Protein AF-A0A179ULA0-F1 (afdb_monomer_lite)

Foldseek 3Di:
DDDDDDPDDPCLDDPDDPVVVQVVVCVVVVFHWPDDPPDDWDDDPQKTWDWTATPVGDIDIDMDGHNPPPDPPPPPPDD

Secondary structure (DSSP, 8-state):
---PPP---TTTT----HHHHHHHHHHHHTS-B---TTPPPEEETTEEEEEEEBTTS-EEEEEEE-GGGS---------

Radius of gyration: 18.28 Å; chains: 1; bounding box: 38×36×53 Å

Structure (mmCIF, N/CA/C/O backbone):
data_AF-A0A179ULA0-F1
#
_entry.id   AF-A0A179ULA0-F1
#
loop_
_atom_site.group_PDB
_atom_site.id
_atom_site.type_symbol
_atom_site.label_atom_id
_atom_site.label_alt_id
_atom_site.label_comp_id
_atom_site.label_asym_id
_atom_site.label_entity_id
_atom_site.label_seq_id
_atom_site.pdbx_PDB_ins_code
_atom_site.Cartn_x
_atom_site.Cartn_y
_atom_site.Cartn_z
_atom_site.occupancy
_atom_site.B_iso_or_equiv
_atom_site.auth_seq_id
_atom_site.auth_comp_id
_atom_site.auth_asym_id
_atom_site.auth_atom_id
_atom_site.pdbx_PDB_model_num
ATOM 1 N N . MET A 1 1 ? 14.397 -23.817 -37.558 1.00 41.97 1 MET A N 1
ATOM 2 C CA . MET A 1 1 ? 14.212 -24.034 -36.105 1.00 41.97 1 MET A CA 1
ATOM 3 C C . MET A 1 1 ? 13.145 -23.076 -35.595 1.00 41.97 1 MET A C 1
ATOM 5 O O . MET A 1 1 ? 13.324 -21.871 -35.712 1.00 41.97 1 MET A O 1
ATOM 9 N N . SER A 1 2 ? 12.016 -23.597 -35.112 1.00 47.66 2 SER A N 1
ATOM 10 C CA . SER A 1 2 ? 10.901 -22.793 -34.594 1.00 47.66 2 SER A CA 1
ATOM 11 C C . SER A 1 2 ? 11.315 -22.084 -33.299 1.00 47.66 2 SER A C 1
ATOM 13 O O . SER A 1 2 ? 11.549 -22.736 -32.279 1.00 47.66 2 SER A O 1
ATOM 15 N N . ARG A 1 3 ? 11.438 -20.750 -33.323 1.00 56.38 3 ARG A N 1
ATOM 16 C CA . ARG A 1 3 ? 11.513 -19.955 -32.089 1.00 56.38 3 ARG A CA 1
ATOM 17 C C . ARG A 1 3 ? 10.112 -19.933 -31.488 1.00 56.38 3 ARG A C 1
ATOM 19 O O . ARG A 1 3 ? 9.252 -19.199 -31.965 1.00 56.38 3 ARG A O 1
ATOM 26 N N . LYS A 1 4 ? 9.882 -20.728 -30.439 1.00 56.22 4 LYS A N 1
ATOM 27 C CA . LYS A 1 4 ? 8.697 -20.575 -29.583 1.00 56.22 4 LYS A CA 1
ATOM 28 C C . LYS A 1 4 ? 8.616 -19.110 -29.138 1.00 56.22 4 LYS A C 1
ATOM 30 O O . LYS A 1 4 ? 9.547 -18.614 -28.504 1.00 56.22 4 LYS A O 1
ATOM 35 N N . GLN A 1 5 ? 7.523 -18.428 -29.485 1.00 58.50 5 GLN A N 1
ATOM 36 C CA . GLN A 1 5 ? 7.185 -17.106 -28.955 1.00 58.50 5 GLN A CA 1
ATOM 37 C C . GLN A 1 5 ? 7.304 -17.142 -27.426 1.00 58.50 5 GLN A C 1
ATOM 39 O O . GLN A 1 5 ? 6.606 -17.911 -26.762 1.00 58.50 5 GLN A O 1
ATOM 44 N N . ARG A 1 6 ? 8.184 -16.316 -26.848 1.00 58.78 6 ARG A N 1
ATOM 45 C CA . ARG A 1 6 ? 8.102 -16.015 -25.415 1.00 58.78 6 ARG A CA 1
ATOM 46 C C . ARG A 1 6 ? 6.775 -15.285 -25.206 1.00 58.78 6 ARG A C 1
ATOM 48 O O . ARG A 1 6 ? 6.578 -14.226 -25.794 1.00 58.78 6 ARG A O 1
ATOM 55 N N . LYS A 1 7 ? 5.863 -15.854 -24.410 1.00 53.28 7 LYS A N 1
ATOM 56 C CA . LYS A 1 7 ? 4.647 -15.153 -23.975 1.00 53.28 7 LYS A CA 1
ATOM 57 C C . LYS A 1 7 ? 5.076 -13.850 -23.296 1.00 53.28 7 LYS A C 1
ATOM 59 O O . LYS A 1 7 ? 5.764 -13.898 -22.277 1.00 53.28 7 LYS A O 1
ATOM 64 N N . ALA A 1 8 ? 4.712 -12.711 -23.883 1.00 58.31 8 ALA A N 1
ATOM 65 C CA . ALA A 1 8 ? 4.884 -11.413 -23.248 1.00 58.31 8 ALA A CA 1
ATOM 66 C C . ALA A 1 8 ? 4.119 -11.425 -21.918 1.00 58.31 8 ALA A C 1
ATOM 68 O O . ALA A 1 8 ? 2.972 -11.872 -21.857 1.00 58.31 8 ALA A O 1
ATOM 69 N N . ASN A 1 9 ? 4.790 -11.024 -20.841 1.00 47.56 9 ASN A N 1
ATOM 70 C CA . ASN A 1 9 ? 4.224 -11.090 -19.503 1.00 47.56 9 ASN A CA 1
ATOM 71 C C . ASN A 1 9 ? 3.136 -10.013 -19.364 1.00 47.56 9 ASN A C 1
ATOM 73 O O . ASN A 1 9 ? 3.381 -8.830 -19.582 1.00 47.56 9 ASN A O 1
ATOM 77 N N . ILE A 1 10 ? 1.929 -10.457 -19.033 1.00 47.66 10 ILE A N 1
ATOM 78 C CA . ILE A 1 10 ? 0.641 -9.755 -19.155 1.00 47.66 10 ILE A CA 1
ATOM 79 C C . ILE A 1 10 ? 0.499 -8.471 -18.319 1.00 47.66 10 ILE A C 1
ATOM 81 O O . ILE A 1 10 ? -0.438 -7.710 -18.527 1.00 47.66 10 ILE A O 1
ATOM 85 N N . PHE A 1 11 ? 1.437 -8.188 -17.416 1.00 47.03 11 PHE A N 1
ATOM 86 C CA . PHE A 1 11 ? 1.450 -6.980 -16.581 1.00 47.03 11 PHE A CA 1
ATOM 87 C C . PHE A 1 11 ? 2.264 -5.820 -17.173 1.00 47.03 11 PHE A C 1
ATOM 89 O O . PHE A 1 11 ? 2.465 -4.807 -16.510 1.00 47.03 11 PHE A O 1
ATOM 96 N N . PHE A 1 12 ? 2.718 -5.940 -18.423 1.00 45.47 12 PHE A N 1
ATOM 97 C CA . PHE A 1 12 ? 3.524 -4.918 -19.104 1.00 45.47 12 PHE A CA 1
ATOM 98 C C . PHE A 1 12 ? 2.793 -3.568 -19.296 1.00 45.47 12 PHE A C 1
ATOM 100 O O . PHE A 1 12 ? 3.441 -2.553 -19.533 1.00 45.47 12 PHE A O 1
ATOM 107 N N . TYR A 1 13 ? 1.461 -3.546 -19.143 1.00 47.75 13 TYR A N 1
ATOM 108 C CA . TYR A 1 13 ? 0.589 -2.398 -19.434 1.00 47.75 13 TYR A CA 1
ATOM 109 C C . TYR A 1 13 ? -0.299 -1.937 -18.274 1.00 47.75 13 TYR A C 1
ATOM 111 O O . TYR A 1 13 ? -1.234 -1.178 -18.515 1.00 47.75 13 TYR A O 1
ATOM 119 N N . ALA A 1 14 ? -0.101 -2.409 -17.041 1.00 53.03 14 ALA A N 1
ATOM 120 C CA . ALA A 1 14 ? -1.046 -2.083 -15.974 1.00 53.03 14 ALA A CA 1
ATOM 121 C C . ALA A 1 14 ? -0.956 -0.590 -15.596 1.00 53.03 14 ALA A C 1
ATOM 123 O O . ALA A 1 14 ? -0.151 -0.192 -14.755 1.00 53.03 14 ALA A O 1
ATOM 124 N N . ALA A 1 15 ? -1.792 0.233 -16.235 1.00 61.28 15 ALA A N 1
ATOM 125 C CA . ALA A 1 15 ? -2.153 1.555 -15.760 1.00 61.28 15 ALA A CA 1
ATOM 126 C C . ALA A 1 15 ? -2.759 1.375 -14.367 1.00 61.28 15 ALA A C 1
ATOM 128 O O . ALA A 1 15 ? -3.779 0.708 -14.190 1.00 61.28 15 ALA A O 1
ATOM 129 N N . PHE A 1 16 ? -2.062 1.886 -13.363 1.00 73.00 16 PHE A N 1
ATOM 130 C CA . PHE A 1 16 ? -2.423 1.661 -11.979 1.00 73.00 16 PHE A CA 1
ATOM 131 C C . PHE A 1 16 ? -3.503 2.661 -11.553 1.00 73.00 16 PHE A C 1
ATOM 133 O O . PHE A 1 16 ? -3.223 3.848 -11.393 1.00 73.00 16 PHE A O 1
ATOM 140 N N . ASN A 1 17 ? -4.739 2.186 -11.386 1.00 85.38 17 ASN A N 1
ATOM 141 C CA . ASN A 1 17 ? -5.835 2.996 -10.861 1.00 85.38 17 ASN A CA 1
ATOM 142 C C . ASN A 1 17 ? -5.846 2.923 -9.326 1.00 85.38 17 ASN A C 1
ATOM 144 O O . ASN A 1 17 ? -6.347 1.966 -8.736 1.00 85.38 17 ASN A O 1
ATOM 148 N N . LEU A 1 18 ? -5.268 3.943 -8.688 1.00 84.44 18 LEU A N 1
ATOM 149 C CA . LEU A 1 18 ? -5.169 4.020 -7.230 1.00 84.44 18 LEU A CA 1
ATOM 150 C C . LEU A 1 18 ? -6.546 4.112 -6.548 1.00 84.44 18 LEU A C 1
ATOM 152 O O . LEU A 1 18 ? -6.719 3.537 -5.478 1.00 84.44 18 LEU A O 1
ATOM 156 N N . ALA A 1 19 ? -7.522 4.789 -7.160 1.00 88.75 19 ALA A N 1
ATOM 157 C CA . ALA A 1 19 ? -8.850 4.971 -6.570 1.00 88.75 19 ALA A CA 1
ATOM 158 C C . ALA A 1 19 ? -9.604 3.637 -6.453 1.00 88.75 19 ALA A C 1
ATOM 160 O O . ALA A 1 19 ? -10.081 3.291 -5.375 1.00 88.75 19 ALA A O 1
ATOM 161 N N . GLU A 1 20 ? -9.614 2.846 -7.529 1.00 91.31 20 GLU A N 1
ATOM 162 C CA . GLU A 1 20 ? -10.227 1.507 -7.547 1.00 91.31 20 GLU A CA 1
ATOM 163 C C . GLU A 1 20 ? -9.555 0.556 -6.550 1.00 91.31 20 GLU A C 1
ATOM 165 O O . GLU A 1 20 ? -10.219 -0.246 -5.890 1.00 91.31 20 GLU A O 1
ATOM 170 N N . LEU A 1 21 ? -8.227 0.656 -6.401 1.00 90.31 21 LEU A N 1
ATOM 171 C CA . LEU A 1 21 ? -7.506 -0.139 -5.411 1.00 90.31 21 LEU A CA 1
ATOM 172 C C . LEU A 1 21 ? -7.930 0.226 -3.984 1.00 90.31 21 LEU A C 1
ATOM 174 O O . LEU A 1 21 ? -8.150 -0.672 -3.172 1.00 90.31 21 LEU A O 1
ATOM 178 N N . ILE A 1 22 ? -8.027 1.521 -3.680 1.00 92.31 22 ILE A N 1
ATOM 179 C CA . ILE A 1 22 ? -8.452 2.012 -2.367 1.00 92.31 22 ILE A CA 1
ATOM 180 C C . ILE A 1 22 ? -9.875 1.534 -2.064 1.00 92.31 22 ILE A C 1
ATOM 182 O O . ILE A 1 22 ? -10.098 0.945 -1.006 1.00 92.31 22 ILE A O 1
ATOM 186 N N . GLU A 1 23 ? -10.811 1.689 -3.004 1.00 94.44 23 GLU A N 1
ATOM 187 C CA . GLU A 1 23 ? -12.193 1.236 -2.827 1.00 94.44 23 GLU A CA 1
ATOM 188 C C . GLU A 1 23 ? -12.262 -0.278 -2.578 1.00 94.44 23 GLU A C 1
ATOM 190 O O . GLU A 1 23 ? -12.931 -0.742 -1.649 1.00 94.44 23 GLU A O 1
ATOM 195 N N . LEU A 1 24 ? -11.534 -1.069 -3.373 1.00 95.06 24 LEU A N 1
ATOM 196 C CA . LEU A 1 24 ? -11.463 -2.515 -3.189 1.00 95.06 24 LEU A CA 1
ATOM 197 C C . LEU A 1 24 ? -10.875 -2.881 -1.821 1.00 95.06 24 LEU A C 1
ATOM 199 O O . LEU A 1 24 ? -11.424 -3.737 -1.129 1.00 95.06 24 LEU A O 1
ATOM 203 N N . ALA A 1 25 ? -9.782 -2.237 -1.416 1.00 94.94 25 ALA A N 1
ATOM 204 C CA . ALA A 1 25 ? -9.119 -2.507 -0.146 1.00 94.94 25 ALA A CA 1
ATOM 205 C C . ALA A 1 25 ? -10.022 -2.171 1.051 1.00 94.94 25 ALA A C 1
ATOM 207 O O . ALA A 1 25 ? -10.120 -2.966 1.987 1.00 94.94 25 ALA A O 1
ATOM 208 N N . GLN A 1 26 ? -10.742 -1.047 0.993 1.00 96.25 26 GLN A N 1
ATOM 209 C CA . GLN A 1 26 ? -11.725 -0.671 2.009 1.00 96.25 26 GLN A CA 1
ATOM 210 C C . GLN A 1 26 ? -12.857 -1.692 2.112 1.00 96.25 26 GLN A C 1
ATOM 212 O O . GLN A 1 26 ? -13.210 -2.089 3.220 1.00 96.25 26 GLN A O 1
ATOM 217 N N . ARG A 1 27 ? -13.394 -2.166 0.978 1.00 97.56 27 ARG A N 1
ATOM 218 C CA . ARG A 1 27 ? -14.448 -3.194 0.964 1.00 97.56 27 ARG A CA 1
ATOM 219 C C . ARG A 1 27 ? -13.966 -4.531 1.516 1.00 97.56 27 ARG A C 1
ATOM 221 O O . ARG A 1 27 ? -14.661 -5.135 2.324 1.00 97.56 27 ARG A O 1
ATOM 228 N N . LEU A 1 28 ? -12.781 -4.985 1.105 1.00 97.44 28 LEU A N 1
ATOM 229 C CA . LEU A 1 28 ? -12.210 -6.256 1.564 1.00 97.44 28 LEU A CA 1
ATOM 230 C C . LEU A 1 28 ? -11.920 -6.250 3.062 1.00 97.44 28 LEU A C 1
ATOM 232 O O . LEU A 1 28 ? -12.080 -7.269 3.728 1.00 97.44 28 LEU A O 1
ATOM 236 N N . ARG A 1 29 ? -11.469 -5.110 3.582 1.00 95.50 29 ARG A N 1
ATOM 237 C CA . ARG A 1 29 ? -11.077 -4.983 4.981 1.00 95.50 29 ARG A CA 1
ATOM 238 C C . ARG A 1 29 ? -12.214 -4.532 5.890 1.00 95.50 29 ARG A C 1
ATOM 240 O O . ARG A 1 29 ? -12.122 -4.712 7.099 1.00 95.50 29 ARG A O 1
ATOM 247 N N . ASN A 1 30 ? -13.260 -3.951 5.311 1.00 97.38 30 ASN A N 1
ATOM 248 C CA . ASN A 1 30 ? -14.329 -3.255 6.016 1.00 97.38 30 ASN A CA 1
ATOM 249 C C . ASN A 1 30 ? -13.797 -2.152 6.960 1.00 97.38 30 ASN A C 1
ATOM 251 O O . ASN A 1 30 ? -14.291 -1.970 8.070 1.00 97.38 30 ASN A O 1
ATOM 255 N N . VAL A 1 31 ? -12.749 -1.440 6.526 1.00 97.38 31 VAL A N 1
ATOM 256 C CA . VAL A 1 31 ? -12.085 -0.353 7.268 1.00 97.38 31 VAL A CA 1
ATOM 257 C C . VAL A 1 31 ? -11.720 0.770 6.297 1.00 97.38 31 VAL A C 1
ATOM 259 O O . VAL A 1 31 ? -11.262 0.512 5.185 1.00 97.38 31 VAL A O 1
ATOM 262 N N . THR A 1 32 ? -11.893 2.023 6.717 1.00 96.62 32 THR A N 1
ATOM 263 C CA . THR A 1 32 ? -11.557 3.211 5.917 1.00 96.62 32 THR A CA 1
ATOM 264 C C . THR A 1 32 ? -10.046 3.355 5.700 1.00 96.62 32 THR A C 1
ATOM 266 O O . THR A 1 32 ? -9.262 3.227 6.643 1.00 96.62 32 THR A O 1
ATOM 269 N N . CYS A 1 33 ? -9.634 3.656 4.464 1.00 94.25 33 CYS A N 1
ATOM 270 C CA . CYS A 1 33 ? -8.255 4.031 4.133 1.00 94.25 33 CYS A CA 1
ATOM 271 C C . CYS A 1 33 ? -8.030 5.499 4.522 1.00 94.25 33 CYS A C 1
ATOM 273 O O . CYS A 1 33 ? -8.846 6.363 4.212 1.00 94.25 33 CYS A O 1
ATOM 275 N N . SER A 1 34 ? -6.928 5.765 5.218 1.00 94.69 34 SER A N 1
ATOM 276 C CA . SER A 1 34 ? -6.447 7.097 5.612 1.00 94.69 34 SER A CA 1
ATOM 277 C C . SER A 1 34 ? -5.272 7.562 4.743 1.00 94.69 34 SER A C 1
ATOM 279 O O . SER A 1 34 ? -4.538 8.480 5.102 1.00 94.69 34 SER A O 1
ATOM 281 N N . CYS A 1 35 ? -5.069 6.892 3.611 1.00 86.50 35 CYS A N 1
ATOM 282 C CA . CYS A 1 35 ? -3.931 7.057 2.728 1.00 86.50 35 CYS A CA 1
ATOM 283 C C . CYS A 1 35 ? -3.949 8.432 2.032 1.00 86.50 35 CYS A C 1
ATOM 285 O O . CYS A 1 35 ? -4.970 8.829 1.472 1.00 86.50 35 CYS A O 1
ATOM 287 N N . ASP A 1 36 ? -2.806 9.123 1.983 1.00 84.00 36 ASP A N 1
ATOM 288 C CA . ASP A 1 36 ? -2.633 10.300 1.123 1.00 84.00 36 ASP A CA 1
ATOM 289 C C . ASP A 1 36 ? -2.489 9.852 -0.339 1.00 84.00 36 ASP A C 1
ATOM 291 O O . ASP A 1 36 ? -1.479 9.264 -0.730 1.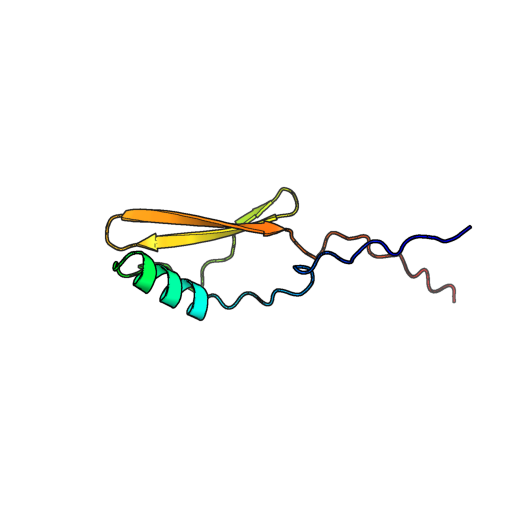00 84.00 36 ASP A O 1
ATOM 295 N N . SER A 1 37 ? -3.498 10.129 -1.170 1.00 80.81 37 SER A N 1
ATOM 296 C CA . SER A 1 37 ? -3.499 9.744 -2.587 1.00 80.81 37 SER A CA 1
ATOM 297 C C . SER A 1 37 ? -2.479 10.508 -3.434 1.00 80.81 37 SER A C 1
ATOM 299 O O . SER A 1 37 ? -2.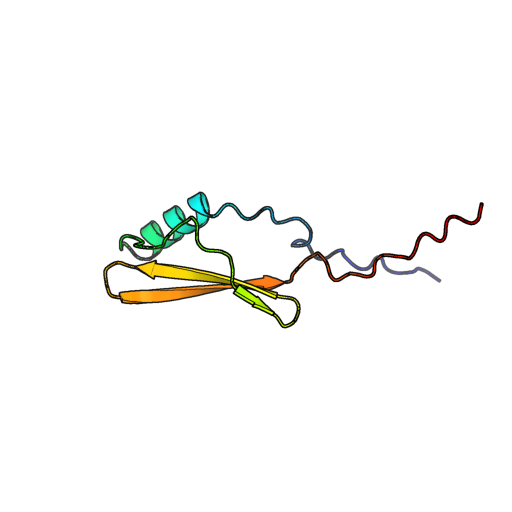244 10.138 -4.583 1.00 80.81 37 SER A O 1
ATOM 301 N N . THR A 1 38 ? -1.896 11.585 -2.902 1.00 82.25 38 THR A N 1
ATOM 302 C CA . THR A 1 38 ? -0.867 12.382 -3.581 1.00 82.25 38 THR A CA 1
ATOM 303 C C . THR A 1 38 ? 0.550 11.872 -3.319 1.00 82.25 38 THR A C 1
ATOM 305 O O . THR A 1 38 ? 1.498 12.330 -3.967 1.00 82.25 38 THR A O 1
ATOM 308 N N . GLN A 1 39 ? 0.708 10.893 -2.418 1.00 77.00 39 GLN A N 1
ATOM 309 C CA . GLN A 1 39 ? 2.011 10.330 -2.091 1.00 77.00 39 GLN A CA 1
ATOM 310 C C . GLN A 1 39 ? 2.688 9.738 -3.332 1.00 77.00 39 GLN A C 1
ATOM 312 O O . GLN A 1 39 ? 2.077 9.043 -4.152 1.00 77.00 39 GLN A O 1
ATOM 317 N N . LYS A 1 40 ? 3.995 9.973 -3.459 1.00 82.06 40 LYS A N 1
ATOM 318 C CA . LYS A 1 40 ? 4.779 9.321 -4.508 1.00 82.06 40 LYS A CA 1
ATOM 319 C C . LYS A 1 40 ? 5.012 7.857 -4.132 1.00 82.06 40 LYS A C 1
ATOM 321 O O . LYS A 1 40 ? 5.437 7.596 -3.007 1.00 82.06 40 LYS A O 1
ATOM 326 N N . PRO A 1 41 ? 4.819 6.910 -5.066 1.00 86.00 41 PRO A N 1
ATOM 327 C CA . PRO A 1 41 ? 5.205 5.528 -4.842 1.00 86.00 41 PRO A CA 1
ATOM 328 C C . PRO A 1 41 ? 6.684 5.421 -4.464 1.00 86.00 41 PRO A C 1
ATOM 330 O O . PRO A 1 41 ? 7.542 6.090 -5.053 1.00 86.00 41 PRO A O 1
ATOM 333 N N . PHE A 1 42 ? 6.994 4.521 -3.537 1.00 86.69 42 PHE A N 1
ATOM 334 C CA . PHE A 1 42 ? 8.367 4.094 -3.319 1.00 86.69 42 PHE A CA 1
ATOM 335 C C . PHE A 1 42 ? 8.905 3.476 -4.609 1.00 86.69 42 PHE A C 1
ATOM 337 O O . PHE A 1 42 ? 8.178 2.821 -5.360 1.00 86.69 42 PHE A O 1
ATOM 344 N N . SER A 1 43 ? 10.194 3.657 -4.872 1.00 82.62 43 SER A N 1
ATOM 345 C CA . SER A 1 43 ? 10.843 3.057 -6.034 1.00 82.62 43 SER A CA 1
ATOM 346 C C . SER A 1 43 ? 12.240 2.569 -5.678 1.00 82.62 43 SER A C 1
ATOM 348 O O . SER A 1 43 ? 12.940 3.187 -4.881 1.00 82.62 43 SER A O 1
ATOM 350 N N . GLY A 1 44 ? 12.637 1.438 -6.253 1.00 79.38 44 GLY A N 1
ATOM 351 C CA . GLY A 1 44 ? 13.927 0.806 -5.980 1.00 79.38 44 GLY A CA 1
ATOM 352 C C . GLY A 1 44 ? 13.957 -0.623 -6.507 1.00 79.38 44 GLY A C 1
ATOM 353 O O . GLY A 1 44 ? 12.908 -1.201 -6.777 1.00 79.38 44 GLY A O 1
ATOM 354 N N . SER A 1 45 ? 15.148 -1.193 -6.699 1.00 78.38 45 SER A N 1
ATOM 355 C CA . SER A 1 45 ? 15.332 -2.598 -7.115 1.00 78.38 45 SER A CA 1
ATOM 356 C C . SER A 1 45 ? 14.415 -3.040 -8.267 1.00 78.38 45 SER A C 1
ATOM 358 O O . SER A 1 45 ? 13.772 -4.082 -8.180 1.00 78.38 45 SER A O 1
ATOM 360 N N . PHE A 1 46 ? 14.300 -2.224 -9.323 1.00 79.25 46 PHE A N 1
ATOM 361 C CA . PHE A 1 46 ? 13.426 -2.468 -10.485 1.00 79.25 46 PHE A CA 1
ATOM 362 C C . PHE A 1 46 ? 11.925 -2.605 -10.179 1.00 79.25 46 PHE A C 1
ATOM 364 O O . PHE A 1 46 ? 11.173 -3.084 -11.020 1.00 79.25 46 PHE A O 1
ATOM 371 N N . ASN A 1 47 ? 11.463 -2.165 -9.010 1.00 82.69 47 ASN A N 1
ATOM 372 C CA . ASN A 1 47 ? 10.068 -2.210 -8.587 1.00 82.69 47 ASN A CA 1
ATOM 373 C C . ASN A 1 47 ? 9.591 -0.826 -8.127 1.00 82.69 47 ASN A C 1
ATOM 375 O O . ASN A 1 47 ? 10.385 0.058 -7.787 1.00 82.69 47 ASN A O 1
ATOM 379 N N . TRP A 1 48 ? 8.278 -0.637 -8.157 1.00 85.69 48 TRP A N 1
ATOM 380 C CA . TRP A 1 48 ? 7.588 0.424 -7.443 1.00 85.69 48 TRP A CA 1
ATOM 381 C C . TRP A 1 48 ? 6.700 -0.197 -6.364 1.00 85.69 48 TRP A C 1
ATOM 383 O O . TRP A 1 48 ? 6.317 -1.369 -6.453 1.00 85.69 48 TRP A O 1
ATOM 393 N N . ALA A 1 49 ? 6.410 0.577 -5.324 1.00 88.00 49 ALA A N 1
ATOM 394 C CA . ALA A 1 49 ? 5.526 0.156 -4.254 1.00 88.00 49 ALA A CA 1
ATOM 395 C C . ALA A 1 49 ? 4.658 1.306 -3.746 1.00 88.00 49 ALA A C 1
ATOM 397 O O . ALA A 1 49 ? 5.106 2.449 -3.702 1.00 88.00 49 ALA A O 1
ATOM 398 N N . VAL A 1 50 ? 3.437 0.992 -3.326 1.00 89.50 50 VAL A N 1
ATOM 399 C CA . VAL A 1 50 ? 2.552 1.920 -2.609 1.00 89.50 50 VAL A CA 1
ATOM 400 C C . VAL A 1 50 ? 2.094 1.282 -1.311 1.00 89.50 50 VAL A C 1
ATOM 402 O O . VAL A 1 50 ? 1.930 0.062 -1.236 1.00 89.50 50 VAL A O 1
ATOM 405 N N . VAL A 1 51 ? 1.889 2.116 -0.299 1.00 91.94 51 VAL A N 1
ATOM 406 C CA . VAL A 1 51 ? 1.341 1.701 0.990 1.00 91.94 51 VAL A CA 1
ATOM 407 C C . VAL A 1 51 ? -0.070 2.255 1.116 1.00 91.94 51 VAL A C 1
ATOM 409 O O . VAL A 1 51 ? -0.291 3.447 0.903 1.00 91.94 51 VAL A O 1
ATOM 412 N N . LEU A 1 52 ? -1.021 1.383 1.445 1.00 94.06 52 LEU A N 1
ATOM 413 C CA . LEU A 1 52 ? -2.337 1.787 1.920 1.00 94.06 52 LEU A CA 1
ATOM 414 C C . LEU A 1 52 ? -2.343 1.709 3.440 1.00 94.06 52 LEU A C 1
ATOM 416 O O . LEU A 1 52 ? -2.176 0.626 3.998 1.00 94.06 52 LEU A O 1
ATOM 420 N N . THR A 1 53 ? -2.557 2.843 4.090 1.00 95.44 53 THR A N 1
ATOM 421 C CA . THR A 1 53 ? -2.712 2.938 5.542 1.00 95.44 53 THR A CA 1
ATOM 422 C C . THR A 1 53 ? -4.189 3.079 5.868 1.00 95.44 53 THR A C 1
ATOM 424 O O . THR A 1 53 ? -4.941 3.751 5.163 1.00 95.44 53 THR A O 1
ATOM 427 N N . PHE A 1 54 ? -4.626 2.425 6.930 1.00 96.50 54 PHE A N 1
ATOM 428 C CA . PHE A 1 54 ? -6.012 2.458 7.369 1.00 96.50 54 PHE A CA 1
ATOM 429 C C . PHE A 1 54 ? -6.139 3.161 8.717 1.00 96.50 54 PHE A C 1
ATOM 431 O O . PHE A 1 54 ? -5.172 3.289 9.468 1.00 96.50 54 PHE A O 1
ATOM 438 N N . VAL A 1 55 ? -7.354 3.600 9.045 1.00 97.25 55 VAL A N 1
ATOM 439 C CA . VAL A 1 55 ? -7.631 4.367 10.276 1.00 97.25 55 VAL A CA 1
ATOM 440 C C . VAL A 1 55 ? -7.343 3.603 11.573 1.00 97.25 55 VAL A C 1
ATOM 442 O O . VAL A 1 55 ? -7.168 4.219 12.617 1.00 97.25 55 VAL A O 1
ATOM 445 N N . ASP A 1 56 ? -7.271 2.274 11.516 1.00 96.44 56 ASP A N 1
ATOM 446 C CA . ASP A 1 56 ? -6.903 1.410 12.641 1.00 96.44 56 ASP A CA 1
ATOM 447 C C . ASP A 1 56 ? -5.383 1.188 12.770 1.00 96.44 56 ASP A C 1
ATOM 449 O O . ASP A 1 56 ? -4.936 0.399 13.599 1.00 96.44 56 ASP A O 1
ATOM 453 N N . GLY A 1 57 ? -4.587 1.882 11.952 1.00 95.06 57 GLY A N 1
ATOM 454 C CA . GLY A 1 57 ? -3.126 1.883 12.004 1.00 95.06 57 GLY A CA 1
ATOM 455 C C . GLY A 1 57 ? -2.450 0.740 11.247 1.00 95.06 57 GLY A C 1
ATOM 456 O O . GLY A 1 57 ? -1.225 0.686 11.207 1.00 95.06 57 GLY A O 1
ATOM 457 N N . VAL A 1 58 ? -3.204 -0.172 10.632 1.00 96.19 58 VAL A N 1
ATOM 458 C CA . VAL A 1 58 ? -2.621 -1.243 9.810 1.00 96.19 58 VAL A CA 1
ATOM 459 C C . VAL A 1 58 ? -2.262 -0.720 8.421 1.00 96.19 58 VAL A C 1
ATOM 461 O O . VAL A 1 58 ? -2.927 0.162 7.876 1.00 96.19 58 VAL A O 1
ATOM 464 N N . GLU A 1 59 ? -1.231 -1.320 7.826 1.00 96.19 59 GLU A N 1
ATOM 465 C CA . GLU A 1 59 ? -0.700 -0.957 6.514 1.00 96.19 59 GLU A CA 1
ATOM 466 C C . GLU A 1 59 ? -0.649 -2.156 5.563 1.00 96.19 59 GLU A C 1
ATOM 468 O O . GLU A 1 59 ? -0.260 -3.262 5.946 1.00 96.19 59 GLU A O 1
ATOM 473 N N . TRP A 1 60 ? -1.015 -1.936 4.299 1.00 95.38 60 TRP A N 1
ATOM 474 C CA . TRP A 1 60 ? -0.856 -2.895 3.205 1.00 95.38 60 TRP A CA 1
ATOM 475 C C . TRP A 1 60 ? 0.158 -2.372 2.189 1.00 95.38 60 TRP A C 1
ATOM 477 O O . TRP A 1 60 ? -0.004 -1.277 1.657 1.00 95.38 60 TRP A O 1
ATOM 487 N N . LEU A 1 61 ? 1.177 -3.176 1.872 1.00 92.31 61 LEU A N 1
ATOM 488 C CA . LEU A 1 61 ? 2.204 -2.843 0.882 1.00 92.31 61 LEU A CA 1
ATOM 489 C C . LEU A 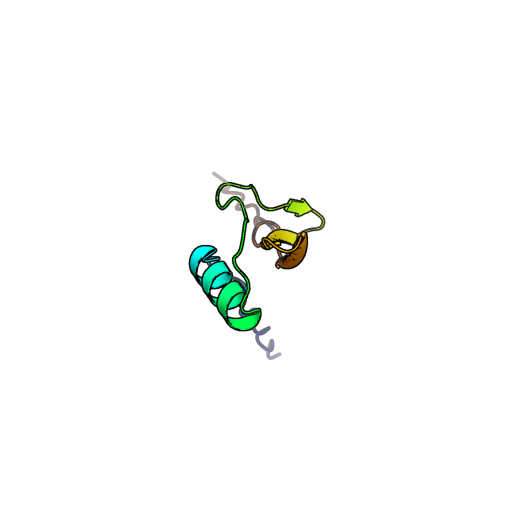1 61 ? 1.929 -3.557 -0.446 1.00 92.31 61 LEU A C 1
ATOM 491 O O . LEU A 1 61 ? 2.053 -4.779 -0.546 1.00 92.31 61 LEU A O 1
ATOM 495 N N . PHE A 1 62 ? 1.643 -2.786 -1.490 1.00 88.62 62 PHE A N 1
ATOM 496 C CA . PHE A 1 62 ? 1.512 -3.284 -2.858 1.00 88.62 62 PHE A CA 1
ATOM 497 C C . PHE A 1 62 ? 2.804 -3.038 -3.620 1.00 88.62 62 PHE A C 1
ATOM 499 O O . PHE A 1 62 ? 3.371 -1.950 -3.540 1.00 88.62 62 PHE A O 1
ATOM 506 N N . ARG A 1 63 ? 3.273 -4.037 -4.374 1.00 86.56 63 ARG A N 1
ATOM 507 C CA . ARG A 1 63 ? 4.499 -3.942 -5.176 1.00 86.56 63 ARG A CA 1
ATOM 508 C C . ARG A 1 63 ? 4.271 -4.443 -6.586 1.00 86.56 63 ARG A C 1
ATOM 510 O O . ARG A 1 63 ? 3.623 -5.470 -6.777 1.00 86.56 63 ARG A O 1
ATOM 517 N N . ALA A 1 64 ?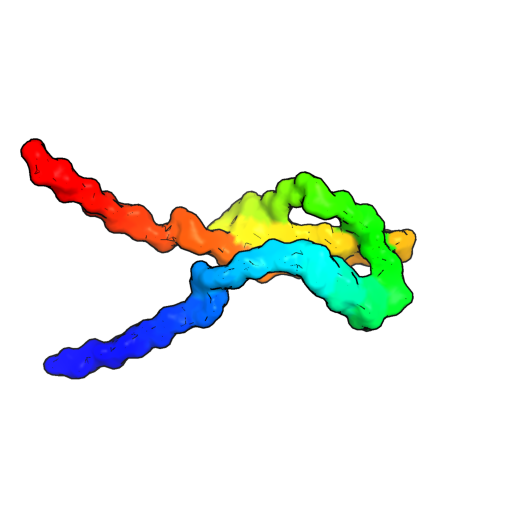 4.880 -3.764 -7.547 1.00 80.75 64 ALA A N 1
ATOM 518 C CA . ALA A 1 64 ? 4.943 -4.234 -8.919 1.00 80.75 64 ALA A CA 1
ATOM 519 C C . ALA A 1 64 ? 6.267 -3.833 -9.594 1.00 80.75 64 ALA A C 1
ATOM 521 O O . ALA A 1 64 ? 6.904 -2.856 -9.191 1.00 80.75 64 ALA A O 1
ATOM 522 N N . PRO A 1 65 ? 6.700 -4.567 -10.631 1.00 81.62 65 PRO A N 1
ATOM 523 C CA . PRO A 1 65 ? 7.888 -4.216 -11.404 1.00 81.62 65 PRO A CA 1
ATOM 524 C C . PRO A 1 65 ? 7.760 -2.842 -12.081 1.00 81.62 65 PRO A C 1
ATOM 526 O O . PRO A 1 65 ? 6.677 -2.444 -12.512 1.00 81.62 65 PRO A O 1
ATOM 529 N N . ARG A 1 66 ? 8.879 -2.122 -12.229 1.00 73.25 66 ARG A N 1
ATOM 530 C CA . ARG A 1 66 ? 8.977 -0.924 -13.077 1.00 73.25 66 ARG A CA 1
ATOM 531 C C . ARG A 1 66 ? 9.118 -1.358 -14.530 1.00 73.25 66 ARG A C 1
ATOM 533 O O . ARG A 1 66 ? 9.967 -2.179 -14.864 1.00 73.25 66 ARG A O 1
ATOM 540 N N . THR A 1 67 ? 8.330 -0.746 -15.401 1.00 65.88 67 THR A N 1
ATOM 541 C CA . THR A 1 67 ? 8.339 -0.998 -16.848 1.00 65.88 67 THR A CA 1
ATOM 542 C C . THR A 1 67 ? 9.517 -0.330 -17.572 1.00 65.88 67 THR A C 1
ATOM 544 O O . THR A 1 67 ? 9.861 -0.738 -18.675 1.00 65.88 67 THR A O 1
ATOM 547 N N . SER A 1 68 ? 10.185 0.651 -16.951 1.00 61.03 68 SER A N 1
ATOM 548 C CA . SER A 1 68 ? 11.172 1.533 -17.599 1.00 61.03 68 SER A CA 1
ATOM 549 C C . SER A 1 68 ? 12.614 1.006 -17.673 1.00 61.03 68 SER A C 1
ATOM 551 O O . SER A 1 68 ? 13.486 1.735 -18.125 1.00 61.03 68 SER A O 1
ATOM 553 N N . TYR A 1 69 ? 12.906 -0.215 -17.212 1.00 52.50 69 TYR A N 1
ATOM 554 C CA . TYR A 1 69 ? 14.270 -0.781 -17.251 1.00 52.50 69 TYR A CA 1
ATOM 555 C C . TYR A 1 69 ? 14.439 -1.934 -18.251 1.00 52.50 69 TYR A C 1
ATOM 557 O O . TYR A 1 69 ? 15.451 -2.634 -18.234 1.00 52.50 69 TYR A O 1
ATOM 565 N N . GLY A 1 70 ? 13.476 -2.138 -19.150 1.00 47.47 70 GLY A N 1
ATOM 566 C CA . GLY A 1 70 ? 13.702 -2.968 -20.327 1.00 47.47 70 GLY A CA 1
ATOM 567 C C . GLY A 1 70 ? 14.444 -2.150 -21.373 1.00 47.47 70 GLY A C 1
ATOM 568 O O . GLY A 1 70 ? 13.776 -1.418 -22.085 1.00 47.47 70 GLY A O 1
ATOM 569 N N . LEU A 1 71 ? 15.782 -2.249 -21.398 1.00 47.56 71 LEU A N 1
ATOM 570 C CA . LEU A 1 71 ? 16.698 -1.804 -22.462 1.00 47.56 71 LEU A CA 1
ATOM 571 C C . LEU A 1 71 ? 16.056 -0.827 -23.460 1.00 47.56 71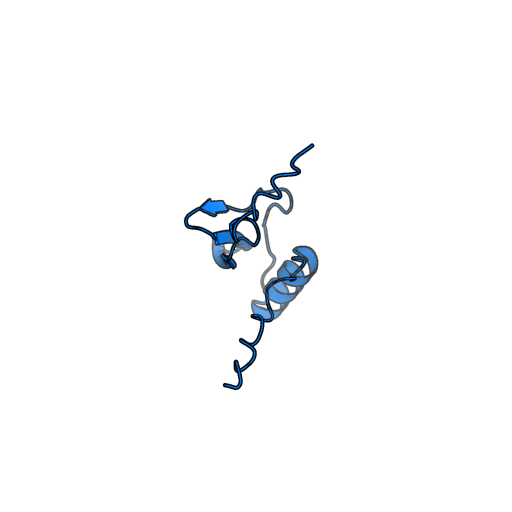 LEU A C 1
ATOM 573 O O . LEU A 1 71 ? 15.391 -1.262 -24.404 1.00 47.56 71 LEU A O 1
ATOM 577 N N . GLU A 1 72 ? 16.315 0.474 -23.298 1.00 47.44 72 GLU A N 1
ATOM 578 C CA . GLU A 1 72 ? 16.347 1.350 -24.465 1.00 47.44 72 GLU A CA 1
ATOM 579 C C . GLU A 1 72 ? 17.296 0.670 -25.454 1.00 47.44 72 GLU A C 1
ATOM 581 O O . GLU A 1 72 ? 18.513 0.645 -25.264 1.00 47.44 72 GLU A O 1
ATOM 586 N N . TYR A 1 73 ? 16.742 0.013 -26.474 1.00 46.09 73 TYR A N 1
ATOM 587 C CA . TYR A 1 73 ? 17.510 -0.250 -27.669 1.00 46.09 73 TYR A CA 1
ATOM 588 C C . TYR A 1 73 ? 17.951 1.131 -28.109 1.00 46.09 73 TYR A C 1
ATOM 590 O O . TYR A 1 73 ? 17.115 1.935 -28.521 1.00 46.09 73 TYR A O 1
ATOM 598 N N . ALA A 1 74 ? 19.239 1.416 -27.929 1.00 47.88 74 ALA A N 1
ATOM 599 C CA . ALA A 1 74 ? 19.893 2.531 -28.566 1.00 47.88 74 ALA A CA 1
ATOM 600 C C . ALA A 1 74 ? 19.545 2.426 -30.050 1.00 47.88 74 ALA A C 1
ATOM 602 O O . ALA A 1 74 ? 20.134 1.642 -30.794 1.00 47.88 74 ALA A O 1
ATOM 603 N N . VAL A 1 75 ? 18.528 3.173 -30.474 1.00 44.19 75 VAL A N 1
ATOM 604 C CA . VAL A 1 75 ? 18.343 3.489 -31.874 1.00 44.19 75 VAL A CA 1
ATOM 605 C C . VAL A 1 75 ? 19.458 4.479 -32.140 1.00 44.19 75 VAL A C 1
ATOM 607 O O . VAL A 1 75 ? 19.298 5.687 -32.001 1.00 44.19 75 VAL A O 1
ATOM 610 N N . THR A 1 76 ? 20.637 3.946 -32.445 1.00 45.94 76 THR A N 1
ATOM 611 C CA . THR A 1 76 ? 21.649 4.698 -33.163 1.00 45.94 76 THR A CA 1
ATOM 612 C C . THR A 1 76 ? 21.006 5.048 -34.502 1.00 45.94 76 THR A C 1
ATOM 614 O O . THR A 1 76 ? 21.024 4.250 -35.436 1.00 45.94 76 THR A O 1
ATOM 617 N N . GLN A 1 77 ? 20.358 6.212 -34.587 1.00 38.38 77 GLN A N 1
ATOM 618 C CA . GLN A 1 77 ? 20.172 6.856 -35.877 1.00 38.38 77 GLN A CA 1
ATOM 619 C C . GLN A 1 77 ? 21.568 7.285 -36.317 1.00 38.38 77 GLN A C 1
ATOM 621 O O . GLN A 1 77 ? 22.116 8.270 -35.831 1.00 38.38 77 GLN A O 1
ATOM 626 N N . ALA A 1 78 ? 22.175 6.464 -37.172 1.00 43.06 78 ALA A N 1
ATOM 627 C CA . ALA A 1 78 ? 23.235 6.925 -38.041 1.00 43.06 78 ALA A CA 1
ATOM 628 C C . ALA A 1 78 ? 22.590 7.890 -39.045 1.00 43.06 78 ALA A C 1
ATOM 630 O O . ALA A 1 78 ? 21.766 7.476 -39.862 1.00 43.06 78 ALA A O 1
ATOM 631 N N . THR A 1 79 ? 22.944 9.163 -38.924 1.00 42.88 79 THR A N 1
ATOM 632 C CA . THR A 1 79 ? 22.873 10.155 -40.002 1.00 42.88 79 THR A CA 1
ATOM 633 C C . THR A 1 79 ? 24.292 10.524 -40.368 1.00 42.88 79 THR A C 1
ATOM 635 O O . THR A 1 79 ? 25.098 10.666 -39.420 1.00 42.88 79 THR A O 1
#

Sequence (79 aa):
MSRKQRK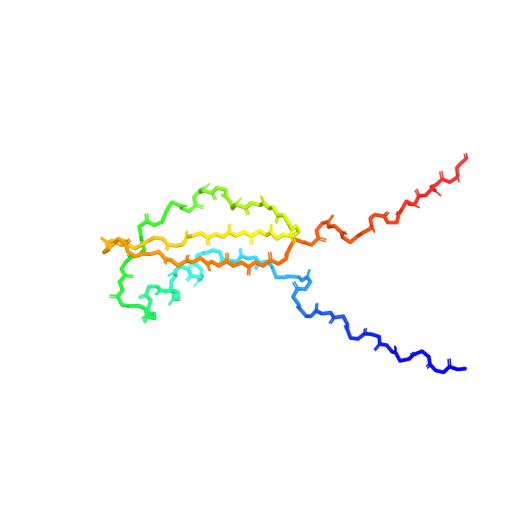ANIFFYAAFNLAELIELAQRLRNVTCSCDSTQKPFSGSFNWAVVLTFVDGVEWLFRAPRTSYGLEYAVTQAT

Organism: Blastomyces gilchristii (strain SLH14081) (NCBI:txid559298)

pLDDT: mean 75.4, std 19.76, range [38.38, 97.56]